Protein AF-F8E2X1-F1 (afdb_monomer)

Mean predicted aligned error: 11.02 Å

Secondary structure (DSSP, 8-state):
--------HHHHHHHHHHHHHHHHHHHHHHHHHHT----TT--SS---HHHHHHHHHHHHHHHHHHHHHHHHHHHHHHHHHHHHHHHHHHHHHHHHHTT-

pLDDT: mean 72.11, std 12.5, range [31.12, 88.06]

Structure (mmCIF, N/CA/C/O backbone):
data_AF-F8E2X1-F1
#
_entry.id   AF-F8E2X1-F1
#
loop_
_atom_site.group_PDB
_atom_site.id
_atom_site.type_symbol
_atom_site.label_atom_id
_atom_site.label_alt_id
_atom_site.label_comp_id
_atom_site.label_asym_id
_ato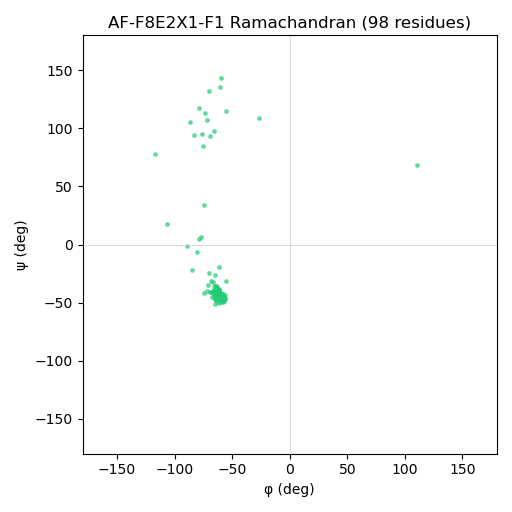m_site.label_entity_id
_atom_site.label_seq_id
_atom_site.pdbx_PDB_ins_code
_atom_site.Cartn_x
_atom_site.Cartn_y
_atom_site.Cartn_z
_atom_site.occupancy
_atom_site.B_iso_or_equiv
_atom_site.auth_seq_id
_atom_site.auth_comp_id
_atom_site.auth_asym_id
_atom_site.auth_atom_id
_atom_site.pdbx_PDB_model_num
ATOM 1 N N . MET A 1 1 ? -18.767 18.467 26.488 1.00 31.12 1 MET A N 1
ATOM 2 C CA . MET A 1 1 ? -19.467 17.977 25.283 1.00 31.12 1 MET A CA 1
ATOM 3 C C . MET A 1 1 ? -18.693 16.753 24.805 1.00 31.12 1 MET A C 1
ATOM 5 O O . MET A 1 1 ? -17.619 16.924 24.251 1.00 31.12 1 MET A O 1
ATOM 9 N N . ASN A 1 2 ? -19.131 15.540 25.166 1.00 36.81 2 ASN A N 1
ATOM 10 C CA . ASN A 1 2 ? -18.431 14.298 24.807 1.00 36.81 2 ASN A CA 1
ATOM 11 C C . ASN A 1 2 ? -18.918 13.839 23.434 1.00 36.81 2 ASN A C 1
ATOM 13 O O . ASN A 1 2 ? -20.039 13.351 23.303 1.00 36.81 2 ASN A O 1
ATOM 17 N N . THR A 1 3 ? -18.090 14.011 22.411 1.00 43.09 3 THR A N 1
ATOM 18 C CA . THR A 1 3 ? -18.360 13.476 21.077 1.00 43.09 3 THR A CA 1
ATOM 19 C C . THR A 1 3 ? -18.078 11.974 21.109 1.00 43.09 3 THR A C 1
ATOM 21 O O . THR A 1 3 ? -16.932 11.551 20.986 1.00 43.09 3 THR A O 1
ATOM 24 N N . HIS A 1 4 ? -19.110 11.156 21.327 1.00 48.44 4 HIS A N 1
ATOM 25 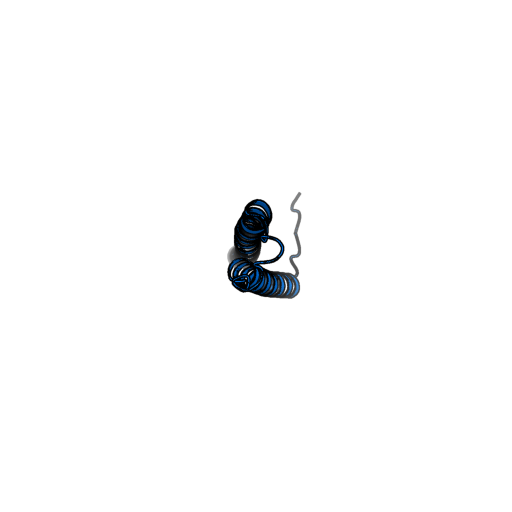C CA . HIS A 1 4 ? -19.005 9.703 21.175 1.00 48.44 4 HIS A CA 1
ATOM 26 C C . HIS A 1 4 ? -18.838 9.373 19.687 1.00 48.44 4 HIS A C 1
ATOM 28 O O . HIS A 1 4 ? -19.809 9.251 18.941 1.00 48.44 4 HIS A O 1
ATOM 34 N N . ILE A 1 5 ? -17.590 9.257 19.235 1.00 55.81 5 ILE A N 1
ATOM 35 C CA . ILE A 1 5 ? -17.280 8.742 17.902 1.00 55.81 5 ILE A CA 1
ATOM 36 C C . ILE A 1 5 ? -17.570 7.241 17.933 1.00 55.81 5 ILE A C 1
ATOM 38 O O . ILE A 1 5 ? -16.840 6.468 18.546 1.00 55.81 5 ILE A O 1
ATOM 42 N N . THR A 1 6 ? -18.655 6.819 17.285 1.00 57.84 6 THR A N 1
ATOM 43 C CA . THR A 1 6 ? -18.980 5.393 17.162 1.00 57.84 6 THR A CA 1
ATOM 44 C C . THR A 1 6 ? -18.187 4.828 15.985 1.00 57.84 6 THR A C 1
ATOM 46 O O . THR A 1 6 ? -18.587 4.959 14.829 1.00 57.84 6 THR A O 1
ATOM 49 N N . ILE A 1 7 ? -17.012 4.257 16.257 1.00 65.00 7 ILE A N 1
ATOM 50 C CA . ILE A 1 7 ? -16.161 3.663 15.220 1.00 65.00 7 ILE A CA 1
ATOM 51 C C . ILE A 1 7 ? -16.721 2.281 14.861 1.00 65.00 7 ILE A C 1
ATOM 53 O O . ILE A 1 7 ? -16.736 1.371 15.686 1.00 65.00 7 ILE A O 1
ATOM 57 N N . ASN A 1 8 ? -17.157 2.087 13.610 1.00 75.62 8 ASN A N 1
ATOM 58 C CA . ASN A 1 8 ? -17.440 0.744 13.096 1.00 75.62 8 ASN A CA 1
ATOM 59 C C . ASN A 1 8 ? -16.113 0.037 12.800 1.00 75.62 8 ASN A C 1
ATOM 61 O O . ASN A 1 8 ? -15.603 0.059 11.680 1.00 75.62 8 ASN A O 1
ATOM 65 N N . GLU A 1 9 ? -15.540 -0.573 13.828 1.00 68.06 9 GLU A N 1
ATOM 66 C CA . GLU A 1 9 ? -14.205 -1.161 13.765 1.00 68.06 9 GLU A CA 1
ATOM 67 C C . GLU A 1 9 ? -14.098 -2.317 12.781 1.00 68.06 9 GLU A C 1
ATOM 69 O O . GLU A 1 9 ? -13.099 -2.427 12.087 1.00 68.06 9 GLU A O 1
ATOM 74 N N . ALA A 1 10 ? -15.137 -3.142 12.642 1.00 71.88 10 ALA A N 1
ATOM 75 C CA . ALA A 1 10 ? -15.123 -4.214 11.652 1.00 71.88 10 ALA A CA 1
ATOM 76 C C . ALA A 1 10 ? -15.043 -3.655 10.221 1.00 71.88 10 ALA A C 1
ATOM 78 O O . ALA A 1 10 ? -14.392 -4.235 9.353 1.00 71.88 10 ALA A O 1
ATOM 79 N N . ALA A 1 11 ? -15.706 -2.530 9.944 1.00 74.31 11 ALA A N 1
ATOM 80 C CA . ALA A 1 11 ? -15.569 -1.837 8.666 1.00 74.31 11 ALA A CA 1
ATOM 81 C C . ALA A 1 11 ? -14.199 -1.150 8.530 1.00 74.31 11 ALA A C 1
ATOM 83 O O . ALA A 1 11 ? -13.598 -1.221 7.460 1.00 74.31 11 ALA A O 1
ATOM 84 N N . LEU A 1 12 ? -13.690 -0.535 9.602 1.00 79.06 12 LEU A N 1
ATOM 85 C CA . LEU A 1 12 ? -12.394 0.142 9.616 1.00 79.06 12 LEU A CA 1
ATOM 86 C C . LEU A 1 12 ? -11.236 -0.836 9.398 1.00 79.06 12 LEU A C 1
ATOM 88 O O . LEU A 1 12 ? -10.447 -0.636 8.484 1.00 79.06 12 LEU A O 1
ATOM 92 N N . THR A 1 13 ? -11.172 -1.924 10.166 1.00 76.75 13 THR A N 1
ATOM 93 C CA . THR A 1 13 ? -10.162 -2.975 10.014 1.00 76.75 13 THR A CA 1
ATOM 94 C C . THR A 1 13 ? -10.194 -3.553 8.606 1.00 76.75 13 THR A C 1
ATOM 96 O O . THR A 1 13 ? -9.153 -3.605 7.970 1.00 76.75 13 THR A O 1
ATOM 99 N N . ARG A 1 14 ? -11.376 -3.890 8.064 1.00 79.00 14 ARG A N 1
ATOM 100 C CA . ARG A 1 14 ? -11.488 -4.391 6.681 1.00 79.00 14 ARG A CA 1
ATOM 101 C C . ARG A 1 14 ? -10.931 -3.406 5.654 1.00 79.00 14 ARG A C 1
ATOM 103 O O . ARG A 1 14 ? -10.198 -3.817 4.762 1.00 79.00 14 ARG A O 1
ATOM 110 N N . ARG A 1 15 ? -11.251 -2.114 5.789 1.00 79.38 15 ARG A N 1
ATOM 111 C CA . ARG A 1 15 ? -10.734 -1.065 4.895 1.00 79.38 15 ARG A CA 1
ATOM 112 C C . ARG A 1 15 ? -9.221 -0.892 5.022 1.00 79.38 15 ARG A C 1
ATOM 114 O O . ARG A 1 15 ? -8.555 -0.750 4.008 1.00 79.38 15 ARG A O 1
ATOM 121 N N . MET A 1 16 ? -8.679 -0.929 6.238 1.00 82.62 16 MET A N 1
ATOM 122 C CA . MET A 1 16 ? -7.236 -0.797 6.466 1.00 82.62 16 MET A CA 1
ATOM 123 C C . MET A 1 16 ? -6.459 -2.032 5.991 1.00 82.62 16 MET A C 1
ATOM 125 O O . MET A 1 16 ? -5.367 -1.888 5.451 1.00 82.62 16 MET A O 1
ATOM 129 N N . THR A 1 17 ? -7.028 -3.235 6.115 1.00 79.75 17 THR A N 1
ATOM 130 C CA . THR A 1 17 ? -6.455 -4.455 5.526 1.00 79.75 17 THR A CA 1
ATOM 131 C C . THR A 1 17 ? -6.416 -4.361 4.004 1.00 79.75 17 THR A C 1
ATOM 133 O O . THR A 1 17 ? -5.356 -4.573 3.427 1.00 79.75 17 THR A O 1
ATOM 136 N N . ALA A 1 18 ? -7.522 -3.962 3.363 1.00 84.12 18 ALA A N 1
ATOM 137 C CA . ALA A 1 18 ? -7.559 -3.764 1.913 1.00 84.12 18 ALA A CA 1
ATOM 138 C C . ALA A 1 18 ? -6.513 -2.734 1.450 1.00 84.12 18 ALA A C 1
ATOM 140 O O . ALA A 1 18 ? -5.753 -3.003 0.526 1.00 84.12 18 ALA A O 1
ATOM 141 N N . LEU A 1 19 ? -6.394 -1.606 2.159 1.00 80.88 19 LEU A N 1
ATOM 142 C CA . LEU A 1 19 ? -5.389 -0.583 1.865 1.00 80.88 19 LEU A CA 1
ATOM 143 C C . LEU A 1 19 ? -3.948 -1.106 2.003 1.00 80.88 19 LEU A C 1
ATOM 145 O O . LEU A 1 19 ? -3.083 -0.761 1.201 1.00 80.88 19 LEU A O 1
ATOM 149 N N . SER A 1 20 ? -3.680 -1.956 2.998 1.00 77.25 20 SER A N 1
ATOM 150 C CA . SER A 1 20 ? -2.369 -2.592 3.163 1.00 77.25 20 SER A CA 1
ATOM 151 C C . SER A 1 20 ? -2.055 -3.607 2.057 1.00 77.25 20 SER A C 1
ATOM 153 O O . SER A 1 20 ? -0.886 -3.797 1.719 1.00 77.25 20 SER A O 1
ATOM 155 N N . ASP A 1 21 ? -3.064 -4.281 1.506 1.00 83.50 21 ASP A N 1
ATOM 156 C CA . ASP A 1 21 ? -2.882 -5.193 0.374 1.00 83.50 21 ASP A CA 1
ATOM 157 C C . ASP A 1 21 ? -2.651 -4.418 -0.930 1.00 83.50 21 ASP A C 1
ATOM 159 O O . ASP A 1 21 ? -1.764 -4.767 -1.712 1.00 83.50 21 ASP A O 1
ATOM 163 N N . GLU A 1 22 ? -3.394 -3.331 -1.144 1.00 82.25 22 GLU A N 1
ATOM 164 C CA . GLU A 1 22 ? -3.209 -2.419 -2.277 1.00 82.25 22 GLU A CA 1
ATOM 165 C C . GLU A 1 22 ? -1.820 -1.766 -2.256 1.00 82.25 22 GLU A C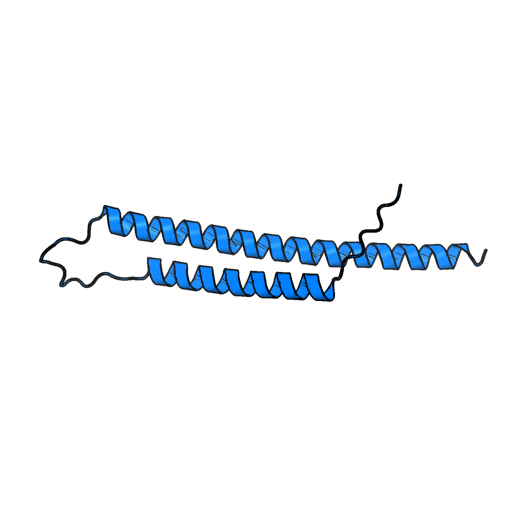 1
ATOM 167 O O . GLU A 1 22 ? -1.142 -1.720 -3.285 1.00 82.25 22 GLU A O 1
ATOM 172 N N . SER A 1 23 ? -1.337 -1.334 -1.087 1.00 76.56 23 SER A N 1
ATOM 173 C CA . SER A 1 23 ? 0.007 -0.763 -0.965 1.00 76.56 23 SER A CA 1
ATOM 174 C C . SER A 1 23 ? 1.099 -1.794 -1.259 1.00 76.56 23 SER A C 1
ATOM 176 O O . SER A 1 23 ? 2.072 -1.501 -1.959 1.00 76.56 23 SER A O 1
ATOM 178 N N . ARG A 1 24 ? 0.912 -3.046 -0.828 1.00 78.69 24 ARG A N 1
ATOM 179 C CA . ARG A 1 24 ? 1.810 -4.149 -1.188 1.00 78.69 24 ARG A CA 1
ATOM 180 C C . ARG A 1 24 ? 1.848 -4.376 -2.701 1.00 78.69 24 ARG A C 1
ATOM 182 O O . ARG A 1 24 ? 2.937 -4.542 -3.249 1.00 78.69 24 ARG A O 1
ATOM 189 N N . GLN A 1 25 ? 0.696 -4.365 -3.372 1.00 83.00 25 GLN A N 1
ATOM 190 C CA . GLN A 1 25 ? 0.623 -4.506 -4.830 1.00 83.00 25 GLN A CA 1
ATOM 191 C C . GLN A 1 25 ? 1.320 -3.343 -5.543 1.00 83.00 25 GLN A C 1
ATOM 193 O O . GLN A 1 25 ? 2.128 -3.576 -6.443 1.00 83.00 25 GLN A O 1
ATOM 198 N N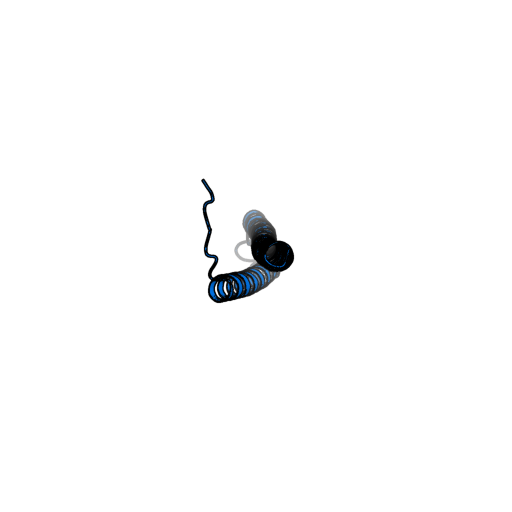 . LEU A 1 26 ? 1.090 -2.105 -5.092 1.00 78.88 26 LEU A N 1
ATOM 199 C CA . LEU A 1 26 ? 1.768 -0.917 -5.613 1.00 78.88 26 LEU A CA 1
ATOM 200 C C . LEU A 1 26 ? 3.290 -1.054 -5.510 1.00 78.88 26 LEU A C 1
ATOM 202 O O . LEU A 1 26 ? 3.996 -0.832 -6.493 1.00 78.88 26 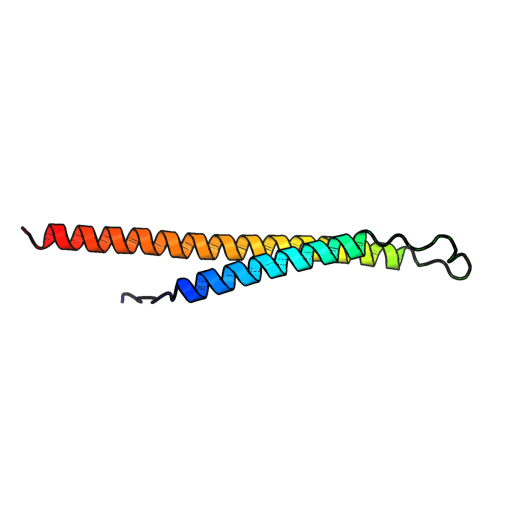LEU A O 1
ATOM 206 N N . ARG A 1 27 ? 3.800 -1.495 -4.356 1.00 72.12 27 ARG A N 1
ATOM 207 C CA . ARG A 1 27 ? 5.231 -1.746 -4.155 1.00 72.12 27 ARG A CA 1
ATOM 208 C C . ARG A 1 27 ? 5.770 -2.826 -5.097 1.00 72.12 27 ARG A C 1
ATOM 210 O O . ARG A 1 27 ? 6.849 -2.659 -5.664 1.00 72.12 27 ARG A O 1
ATOM 217 N N . THR A 1 28 ? 5.038 -3.922 -5.293 1.00 76.19 28 THR A N 1
ATOM 218 C CA . THR A 1 28 ? 5.424 -4.972 -6.250 1.00 76.19 28 THR A CA 1
ATOM 219 C C . THR A 1 28 ? 5.500 -4.431 -7.676 1.00 76.19 28 THR A C 1
ATOM 221 O O . THR A 1 28 ? 6.479 -4.696 -8.374 1.00 76.19 28 THR A O 1
ATOM 224 N N . HIS A 1 29 ? 4.518 -3.636 -8.103 1.00 76.62 29 HIS A N 1
ATOM 225 C CA . HIS A 1 29 ? 4.526 -3.014 -9.425 1.00 76.62 29 HIS A CA 1
ATOM 226 C C . HIS A 1 29 ? 5.654 -1.995 -9.583 1.00 76.62 29 HIS A C 1
ATOM 228 O O . HIS A 1 29 ? 6.318 -1.994 -10.616 1.00 76.62 29 HIS A O 1
ATOM 234 N N . ALA A 1 30 ? 5.927 -1.187 -8.558 1.00 71.25 30 ALA A N 1
ATOM 235 C CA . ALA A 1 30 ? 7.037 -0.242 -8.559 1.00 71.25 30 ALA A CA 1
ATOM 236 C C . ALA A 1 30 ? 8.379 -0.960 -8.773 1.00 71.25 30 ALA A C 1
ATOM 238 O O . ALA A 1 30 ? 9.114 -0.625 -9.699 1.00 71.25 30 ALA A O 1
ATOM 239 N N . HIS A 1 31 ? 8.648 -2.024 -8.007 1.00 71.38 31 HIS A N 1
ATOM 240 C CA . HIS A 1 31 ? 9.849 -2.840 -8.198 1.00 71.38 31 HIS A CA 1
ATOM 241 C C . HIS A 1 31 ? 9.910 -3.499 -9.579 1.00 71.38 31 HIS A C 1
ATOM 243 O O . HIS A 1 31 ? 10.984 -3.544 -10.175 1.00 71.38 31 HIS A O 1
ATOM 249 N N . ALA A 1 32 ? 8.781 -3.985 -10.105 1.00 75.69 32 ALA A N 1
ATOM 250 C CA . ALA A 1 32 ? 8.732 -4.553 -11.447 1.00 75.69 32 ALA A CA 1
ATOM 251 C C . ALA A 1 32 ? 9.120 -3.511 -12.504 1.00 75.69 32 ALA A C 1
ATOM 253 O O . ALA A 1 32 ? 9.947 -3.814 -13.356 1.00 75.69 32 ALA A O 1
ATOM 254 N N . VAL A 1 33 ? 8.597 -2.282 -12.402 1.00 71.06 33 VAL A N 1
ATOM 255 C CA . VAL A 1 33 ? 8.928 -1.152 -13.287 1.00 71.06 33 VAL A CA 1
ATOM 256 C C . VAL A 1 33 ? 10.402 -0.756 -13.168 1.00 71.06 33 VAL A C 1
ATOM 258 O O . VAL A 1 33 ? 11.071 -0.586 -14.187 1.00 71.06 33 VAL A O 1
ATOM 261 N N . GLY A 1 34 ? 10.937 -0.663 -11.947 1.00 66.62 34 GLY A N 1
ATOM 262 C CA . GLY A 1 34 ? 12.359 -0.391 -11.714 1.00 66.62 34 GLY A CA 1
ATOM 263 C C . GLY A 1 34 ? 13.289 -1.509 -12.206 1.00 66.62 34 GLY A C 1
ATOM 264 O O . GLY A 1 34 ? 14.439 -1.245 -12.549 1.00 66.62 34 GLY A O 1
ATOM 265 N 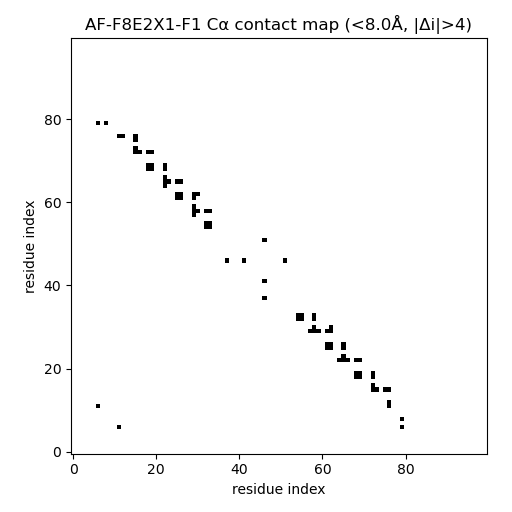N . GLY A 1 35 ? 12.787 -2.747 -12.272 1.00 64.12 35 GLY A N 1
ATOM 266 C CA . GLY A 1 35 ? 13.500 -3.935 -12.742 1.00 64.12 35 GLY A CA 1
ATOM 267 C C . GLY A 1 35 ? 13.396 -4.208 -14.245 1.00 64.12 35 GLY A C 1
ATOM 268 O O . GLY A 1 35 ? 13.991 -5.181 -14.710 1.00 64.12 35 GLY A O 1
ATOM 269 N N . ILE A 1 36 ? 12.669 -3.388 -15.019 1.00 68.31 36 ILE A N 1
ATOM 270 C CA . ILE A 1 36 ? 12.598 -3.531 -16.481 1.00 68.31 36 ILE A CA 1
ATOM 271 C C . ILE A 1 36 ? 13.986 -3.247 -17.073 1.00 68.31 36 ILE A C 1
ATOM 273 O O . ILE A 1 36 ? 14.378 -2.101 -17.300 1.00 68.31 36 ILE A O 1
ATOM 277 N N . ALA A 1 37 ? 14.740 -4.314 -17.344 1.00 58.56 37 ALA A N 1
ATOM 278 C CA . ALA A 1 37 ? 15.952 -4.251 -18.145 1.00 58.56 37 ALA A CA 1
ATOM 279 C C . ALA A 1 37 ? 15.555 -4.058 -19.614 1.00 58.56 37 ALA A C 1
ATOM 281 O O . ALA A 1 37 ? 14.946 -4.934 -20.229 1.00 58.56 37 ALA A O 1
ATOM 282 N N . MET A 1 38 ? 15.882 -2.895 -20.178 1.00 58.12 38 MET A N 1
ATOM 283 C CA . MET A 1 38 ? 15.604 -2.621 -21.588 1.00 58.12 38 MET A CA 1
ATOM 284 C C . MET A 1 38 ? 16.519 -3.485 -22.473 1.00 58.12 38 MET A C 1
ATOM 286 O O . MET A 1 38 ? 17.726 -3.532 -22.215 1.00 58.12 38 MET A O 1
ATOM 290 N N . PRO A 1 39 ? 15.982 -4.175 -23.498 1.00 52.47 39 PRO A N 1
ATOM 291 C CA . PRO A 1 39 ? 16.757 -5.094 -24.323 1.00 52.47 39 PRO A CA 1
ATOM 292 C C . PRO A 1 39 ? 17.908 -4.375 -25.034 1.00 52.47 39 PRO A C 1
ATOM 294 O O . PRO A 1 39 ? 17.734 -3.304 -25.616 1.00 52.47 39 PRO A O 1
ATOM 297 N N . ALA A 1 40 ? 19.089 -5.000 -25.007 1.00 52.59 40 ALA A N 1
ATOM 298 C CA . ALA A 1 40 ? 20.322 -4.471 -25.594 1.00 52.59 40 ALA A CA 1
ATOM 299 C C . ALA A 1 40 ? 20.236 -4.251 -27.118 1.00 52.59 40 ALA A C 1
ATOM 301 O O . ALA A 1 40 ? 21.004 -3.474 -27.665 1.00 52.59 40 ALA A O 1
ATOM 302 N N . SER A 1 41 ? 19.276 -4.885 -27.801 1.00 47.62 41 SER A N 1
ATOM 303 C CA . SER A 1 41 ? 19.037 -4.746 -29.243 1.00 47.62 41 SER A CA 1
ATOM 304 C C . SER A 1 41 ? 18.288 -3.468 -29.651 1.00 47.62 41 SER A C 1
ATOM 306 O O . SER A 1 41 ? 18.017 -3.276 -30.834 1.00 47.62 41 SER A O 1
ATOM 308 N N . ALA A 1 42 ? 18.004 -2.552 -28.720 1.00 52.47 42 ALA A N 1
ATOM 309 C CA . ALA A 1 42 ? 17.528 -1.194 -29.013 1.00 52.47 42 ALA A CA 1
ATOM 310 C C . ALA A 1 42 ? 18.644 -0.261 -29.550 1.00 52.47 42 ALA A C 1
ATOM 312 O O . ALA A 1 42 ? 18.644 0.943 -29.287 1.00 52.47 42 ALA A O 1
ATOM 313 N N . ASP A 1 43 ? 19.596 -0.812 -30.310 1.00 48.50 43 ASP A N 1
ATOM 314 C CA . ASP A 1 43 ? 20.736 -0.095 -30.903 1.00 48.50 43 ASP A CA 1
ATOM 315 C C . ASP A 1 43 ? 20.358 0.735 -32.145 1.00 48.50 43 ASP A C 1
ATOM 317 O O . ASP A 1 43 ? 21.199 1.371 -32.776 1.00 48.50 43 ASP A O 1
ATOM 321 N N . VAL A 1 44 ? 19.062 0.827 -32.454 1.00 45.47 44 VAL A N 1
ATOM 322 C CA . VAL A 1 44 ? 18.503 1.805 -33.393 1.00 45.47 44 VAL A CA 1
ATOM 323 C C . VAL A 1 44 ? 17.547 2.714 -32.617 1.00 45.47 44 VAL A C 1
ATOM 325 O O . VAL A 1 44 ? 16.335 2.537 -32.643 1.00 45.47 44 VAL A O 1
ATOM 328 N N . GLY A 1 45 ? 18.100 3.668 -31.861 1.00 51.06 45 GLY A N 1
ATOM 329 C CA . GLY A 1 45 ? 17.315 4.634 -31.076 1.00 51.06 45 GLY A CA 1
ATOM 330 C C . GLY A 1 45 ? 17.424 4.429 -29.566 1.00 51.06 45 GLY A C 1
ATOM 331 O O . GLY A 1 45 ? 16.465 4.059 -28.896 1.00 51.06 45 GLY A O 1
ATOM 332 N N . ARG A 1 46 ? 18.620 4.711 -29.041 1.00 56.75 46 ARG A N 1
ATOM 333 C CA . ARG A 1 46 ? 19.003 4.775 -27.623 1.00 56.75 46 ARG A CA 1
ATOM 334 C C . ARG A 1 46 ? 17.826 5.127 -26.703 1.00 56.75 46 ARG A C 1
ATOM 336 O O . ARG A 1 46 ? 17.422 6.288 -26.657 1.00 56.75 46 ARG A O 1
ATOM 343 N N . PHE A 1 47 ? 17.337 4.168 -25.911 1.00 60.31 47 PHE A N 1
ATOM 344 C CA . PHE A 1 47 ? 16.399 4.480 -24.831 1.00 60.31 47 PHE A CA 1
ATOM 345 C C . PHE A 1 47 ? 17.046 5.542 -23.918 1.00 60.31 47 PHE A C 1
ATOM 347 O O . PHE A 1 47 ? 18.115 5.278 -23.338 1.00 60.31 47 PHE A O 1
ATOM 354 N N . PRO A 1 48 ? 16.485 6.764 -23.837 1.00 68.31 48 PRO A N 1
ATOM 355 C CA . PRO A 1 48 ? 17.202 7.894 -23.266 1.00 68.31 48 PRO A CA 1
ATOM 356 C C . PRO A 1 48 ? 17.595 7.642 -21.809 1.00 68.31 48 PRO A C 1
ATOM 358 O O . PRO A 1 48 ? 16.841 7.057 -21.030 1.00 68.31 48 PRO A O 1
ATOM 361 N N . SER A 1 49 ? 18.775 8.110 -21.403 1.00 69.19 49 SER A N 1
ATOM 362 C CA . SER A 1 49 ? 19.186 8.098 -19.991 1.00 69.19 49 SER A CA 1
ATOM 363 C C . SER A 1 49 ? 18.172 8.819 -19.094 1.00 69.19 49 SER A C 1
ATOM 365 O O . SER A 1 49 ? 17.959 8.407 -17.957 1.00 69.19 49 SER A O 1
ATOM 367 N N . SER A 1 50 ? 17.490 9.839 -19.627 1.00 68.44 50 SER A N 1
ATOM 368 C CA . SER A 1 50 ? 16.367 10.512 -18.974 1.00 68.44 50 SER A CA 1
ATOM 369 C C . SER A 1 50 ? 15.186 9.574 -18.720 1.00 68.44 50 SER A C 1
ATOM 371 O O . SER A 1 50 ? 14.645 9.593 -17.622 1.00 68.44 50 SER A O 1
ATOM 373 N N . ALA A 1 51 ? 14.818 8.714 -19.672 1.00 68.88 51 ALA A N 1
ATOM 374 C CA . ALA A 1 51 ? 13.720 7.762 -19.512 1.00 68.88 51 ALA A CA 1
ATOM 375 C C . ALA A 1 51 ? 14.033 6.698 -18.444 1.00 68.88 51 ALA A C 1
ATOM 377 O O . ALA A 1 51 ? 13.187 6.405 -17.605 1.00 68.88 51 ALA A O 1
ATOM 378 N N . ARG A 1 52 ? 15.276 6.194 -18.390 1.00 71.31 52 ARG A N 1
ATOM 379 C CA . ARG A 1 52 ? 15.736 5.327 -17.284 1.00 71.31 52 ARG A CA 1
ATOM 380 C C . ARG A 1 52 ? 15.654 6.030 -15.933 1.00 71.31 52 ARG A C 1
ATOM 382 O O . ARG A 1 52 ? 15.130 5.465 -14.983 1.00 71.31 52 ARG A O 1
ATOM 389 N N . ARG A 1 53 ? 16.121 7.280 -15.864 1.00 74.19 53 ARG A N 1
ATOM 390 C CA . ARG A 1 53 ? 16.065 8.087 -14.640 1.00 74.19 53 ARG A CA 1
ATOM 391 C C . ARG A 1 53 ? 14.625 8.326 -14.173 1.00 74.19 53 ARG A C 1
ATOM 393 O O . ARG A 1 53 ? 14.372 8.267 -12.975 1.00 74.19 53 ARG A O 1
ATOM 400 N N . TRP A 1 54 ? 13.694 8.553 -15.100 1.00 77.75 54 TRP A N 1
ATOM 401 C CA . TRP A 1 54 ? 12.265 8.668 -14.802 1.00 77.75 54 TRP A CA 1
ATOM 402 C C . TRP A 1 54 ? 11.680 7.372 -14.237 1.00 77.75 54 TRP A C 1
ATOM 404 O O . TRP A 1 54 ? 10.975 7.431 -13.235 1.00 77.75 54 TRP A O 1
ATOM 414 N N . LEU A 1 55 ? 12.001 6.213 -14.823 1.00 76.62 55 LEU A N 1
ATOM 415 C CA . LEU A 1 55 ? 11.535 4.913 -14.322 1.00 76.62 55 LEU A CA 1
ATOM 416 C C . LEU A 1 55 ? 12.044 4.627 -12.904 1.00 76.62 55 LEU A C 1
ATOM 418 O O . LEU A 1 55 ? 11.267 4.203 -12.051 1.00 76.62 55 LEU A O 1
ATOM 422 N N . THR A 1 56 ? 13.320 4.913 -12.631 1.00 77.44 56 THR A N 1
ATOM 423 C CA . THR A 1 56 ? 13.896 4.786 -11.285 1.00 77.44 56 THR A CA 1
ATOM 424 C C . THR A 1 56 ? 13.200 5.714 -10.288 1.00 77.44 56 THR A C 1
ATOM 426 O O . THR A 1 56 ? 12.722 5.247 -9.261 1.00 77.44 56 THR A O 1
ATOM 429 N N . MET A 1 57 ? 13.062 7.004 -10.614 1.00 78.88 57 MET A N 1
ATOM 430 C CA . MET A 1 57 ? 12.437 7.994 -9.727 1.00 78.88 57 MET A CA 1
ATOM 431 C C . MET A 1 57 ? 10.963 7.678 -9.439 1.00 78.88 57 MET A C 1
ATOM 433 O O . MET A 1 57 ? 10.505 7.802 -8.302 1.00 78.88 57 MET A O 1
ATOM 437 N N . PHE A 1 58 ? 10.222 7.249 -10.464 1.00 77.62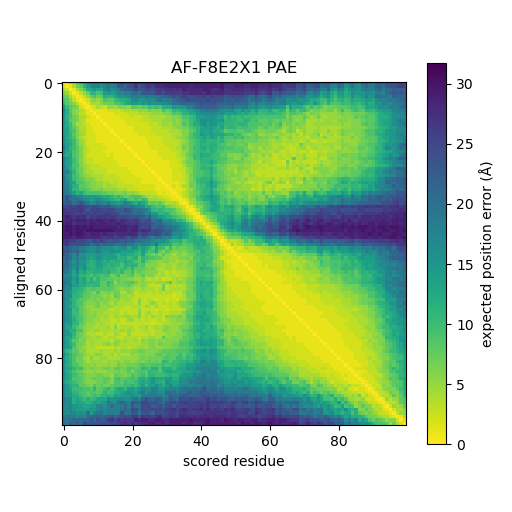 58 PHE A N 1
ATOM 438 C CA . PHE A 1 58 ? 8.841 6.802 -10.320 1.00 77.62 58 PHE A CA 1
ATOM 439 C C . PHE A 1 58 ? 8.751 5.580 -9.400 1.00 77.62 58 PHE A C 1
ATOM 441 O O . PHE A 1 58 ? 7.938 5.576 -8.479 1.00 77.62 58 PHE A O 1
ATOM 448 N N . SER A 1 59 ? 9.611 4.576 -9.607 1.00 77.06 59 SER A N 1
ATOM 449 C CA . SER A 1 59 ? 9.673 3.386 -8.753 1.00 77.06 59 SER A CA 1
ATOM 450 C C . SER A 1 59 ? 9.961 3.753 -7.298 1.00 77.06 59 SER A C 1
ATOM 452 O O . SER A 1 59 ? 9.263 3.284 -6.407 1.00 77.06 59 SER A O 1
ATOM 454 N N . GLU A 1 60 ? 10.970 4.584 -7.039 1.00 77.88 60 GLU A N 1
ATOM 455 C CA . GLU A 1 60 ? 11.334 5.007 -5.681 1.00 77.88 60 GLU A CA 1
ATOM 456 C C . GLU A 1 60 ? 10.178 5.742 -4.994 1.00 77.88 60 GLU A C 1
ATOM 458 O O . GLU A 1 60 ? 9.805 5.403 -3.874 1.00 77.88 60 GLU A O 1
ATOM 463 N N . THR A 1 61 ? 9.548 6.686 -5.696 1.00 84.81 61 THR A N 1
ATOM 464 C CA . THR A 1 61 ? 8.421 7.466 -5.163 1.00 84.81 61 THR A CA 1
ATOM 465 C C . THR A 1 61 ? 7.207 6.579 -4.874 1.00 84.81 61 THR A C 1
ATOM 467 O O . THR A 1 61 ? 6.568 6.709 -3.831 1.00 84.81 61 THR A O 1
ATOM 470 N N . ALA A 1 62 ? 6.898 5.639 -5.771 1.00 79.56 62 ALA A N 1
ATOM 471 C CA . ALA A 1 62 ? 5.800 4.695 -5.590 1.00 79.56 62 ALA A CA 1
ATOM 472 C C . ALA A 1 62 ? 6.041 3.732 -4.413 1.00 79.56 62 ALA A C 1
ATOM 474 O O . ALA A 1 62 ? 5.094 3.401 -3.700 1.00 79.56 62 ALA A O 1
ATOM 475 N N . VAL A 1 63 ? 7.291 3.312 -4.176 1.00 81.44 63 VAL A N 1
ATOM 476 C CA . VAL A 1 63 ? 7.660 2.518 -2.991 1.00 81.44 63 VAL A CA 1
ATOM 477 C C . VAL A 1 63 ? 7.444 3.325 -1.711 1.00 81.44 63 VAL A C 1
ATOM 479 O O . VAL A 1 63 ? 6.794 2.818 -0.800 1.00 81.44 63 VAL A O 1
ATOM 482 N N . THR A 1 64 ? 7.907 4.578 -1.658 1.00 86.50 64 THR A N 1
ATOM 483 C CA . THR A 1 64 ? 7.700 5.452 -0.491 1.00 86.50 64 THR A CA 1
ATOM 484 C C . THR A 1 64 ? 6.215 5.610 -0.170 1.00 86.50 64 THR A C 1
ATOM 486 O O . THR A 1 64 ? 5.798 5.357 0.955 1.00 86.50 64 THR A O 1
ATOM 489 N N . HIS A 1 65 ? 5.383 5.920 -1.168 1.00 83.81 65 HIS A N 1
ATOM 490 C CA . HIS A 1 65 ? 3.942 6.062 -0.951 1.00 83.81 65 HIS A CA 1
ATOM 491 C C . HIS A 1 65 ? 3.261 4.765 -0.508 1.00 83.81 65 HIS A C 1
ATOM 493 O O . HIS A 1 65 ? 2.335 4.801 0.302 1.00 83.81 65 HIS A O 1
ATOM 499 N N . ALA A 1 66 ? 3.704 3.612 -1.010 1.00 81.06 66 ALA A N 1
ATOM 500 C CA . ALA A 1 66 ? 3.202 2.330 -0.534 1.00 81.06 66 ALA A CA 1
ATOM 501 C C . ALA A 1 66 ? 3.519 2.110 0.957 1.00 81.06 66 ALA A C 1
ATOM 503 O O . ALA A 1 66 ? 2.660 1.644 1.712 1.00 81.06 66 ALA A O 1
ATOM 504 N N . ASP A 1 67 ? 4.726 2.465 1.396 1.00 84.25 67 ASP A N 1
ATOM 505 C CA . ASP A 1 67 ? 5.111 2.350 2.801 1.00 84.25 67 ASP A CA 1
ATOM 506 C C . ASP A 1 67 ? 4.340 3.344 3.691 1.00 84.25 67 ASP A C 1
ATOM 508 O O . ASP A 1 67 ? 3.830 2.925 4.733 1.00 84.25 67 ASP A O 1
ATOM 512 N N . ASP A 1 68 ? 4.133 4.588 3.242 1.00 87.94 68 ASP A N 1
ATOM 513 C CA . ASP A 1 68 ? 3.321 5.596 3.946 1.00 87.94 68 ASP A CA 1
ATOM 514 C C . ASP A 1 68 ? 1.873 5.120 4.154 1.00 87.94 68 ASP A C 1
ATOM 516 O O . ASP A 1 68 ? 1.311 5.217 5.250 1.00 87.94 68 ASP A O 1
ATOM 520 N N . LEU A 1 69 ? 1.249 4.563 3.107 1.00 81.69 69 LEU A N 1
ATOM 521 C CA . LEU A 1 69 ? -0.118 4.037 3.179 1.00 81.69 69 LEU A CA 1
ATOM 522 C C . LEU A 1 69 ? -0.223 2.862 4.152 1.00 81.69 69 LEU A C 1
ATOM 524 O O . LEU A 1 69 ? -1.185 2.771 4.919 1.00 81.69 69 LEU A O 1
ATOM 528 N N . ARG A 1 70 ? 0.775 1.972 4.147 1.00 83.56 70 ARG A N 1
ATOM 529 C CA . ARG A 1 70 ? 0.846 0.842 5.079 1.00 83.56 70 ARG A CA 1
ATOM 530 C C . ARG A 1 70 ? 1.004 1.323 6.521 1.00 83.56 70 ARG A C 1
ATOM 532 O O . ARG A 1 70 ? 0.351 0.786 7.416 1.00 83.56 70 ARG A O 1
ATOM 539 N N . GLU A 1 71 ? 1.850 2.321 6.758 1.00 88.06 71 GLU A N 1
ATOM 540 C CA . GLU A 1 71 ? 2.045 2.894 8.088 1.00 88.06 71 GLU A CA 1
ATOM 541 C C . GLU A 1 71 ? 0.771 3.578 8.592 1.00 88.06 71 GLU A C 1
ATOM 543 O O . GLU A 1 71 ? 0.322 3.296 9.705 1.00 88.06 71 GLU A O 1
ATOM 548 N N . CYS A 1 72 ? 0.133 4.396 7.754 1.00 85.56 72 CYS A N 1
ATOM 549 C CA . CYS A 1 72 ? -1.139 5.041 8.066 1.00 85.56 72 CYS A CA 1
ATOM 550 C C . CYS A 1 72 ? -2.214 4.005 8.435 1.00 85.56 72 CYS A C 1
ATOM 552 O O . CYS A 1 72 ? -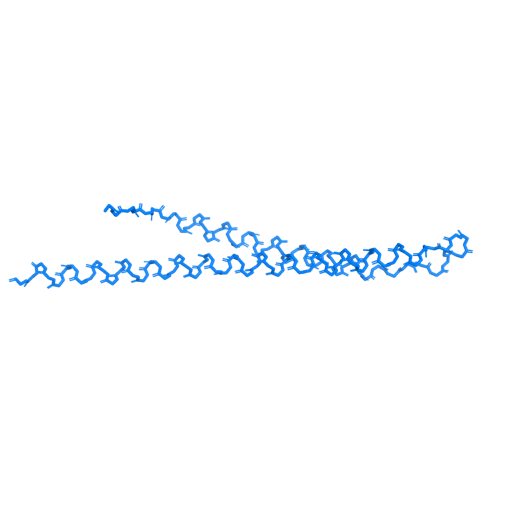2.862 4.118 9.480 1.00 85.56 72 CYS A O 1
ATOM 554 N N . ALA A 1 73 ? -2.343 2.938 7.640 1.00 80.56 73 ALA A N 1
ATOM 555 C CA . ALA A 1 73 ? -3.275 1.852 7.922 1.00 80.56 73 ALA A CA 1
ATOM 556 C C . ALA A 1 73 ? -3.015 1.206 9.294 1.00 80.56 73 ALA A C 1
ATOM 558 O O . ALA A 1 73 ? -3.949 0.971 10.067 1.00 80.56 73 ALA A O 1
ATOM 559 N N . GLN A 1 74 ? -1.744 0.972 9.633 1.00 85.25 74 GLN A N 1
ATOM 560 C CA . GLN A 1 74 ? -1.357 0.405 10.922 1.00 85.25 74 GLN A CA 1
ATOM 561 C C . GLN A 1 74 ? -1.671 1.348 12.091 1.00 85.25 74 GLN A C 1
ATOM 563 O O . GLN A 1 74 ? -2.202 0.906 13.112 1.00 85.25 74 GLN A O 1
ATOM 568 N N . GLN A 1 75 ? -1.374 2.642 11.955 1.00 87.38 75 GLN A N 1
ATOM 569 C CA . GLN A 1 75 ? -1.650 3.641 12.989 1.00 87.38 75 GLN A CA 1
ATOM 570 C C . GLN A 1 75 ? -3.154 3.745 13.278 1.00 87.38 75 GLN A C 1
ATOM 572 O O . GLN A 1 75 ? -3.560 3.769 14.441 1.00 87.38 75 GLN A O 1
ATOM 577 N N . VAL A 1 76 ? -3.990 3.718 12.237 1.00 83.69 76 VAL A N 1
ATOM 578 C CA . VAL A 1 76 ? -5.454 3.744 12.368 1.00 83.69 76 VAL A CA 1
ATOM 579 C C . VAL A 1 76 ? -5.978 2.502 13.097 1.00 83.69 76 VAL A C 1
ATOM 581 O O . VAL A 1 76 ? -6.838 2.617 13.975 1.00 83.69 76 VAL A O 1
ATOM 584 N N . VAL A 1 77 ? -5.445 1.313 12.794 1.00 83.75 77 VAL A N 1
ATOM 585 C CA . VAL A 1 77 ? -5.804 0.075 13.508 1.00 83.75 77 VAL A CA 1
ATOM 586 C C . VAL A 1 77 ? -5.387 0.144 14.981 1.00 83.75 77 VAL A C 1
ATOM 588 O O . VAL A 1 77 ? -6.191 -0.181 15.857 1.00 83.75 77 VAL A O 1
ATOM 591 N N . ASN A 1 78 ? -4.173 0.613 15.273 1.00 85.94 78 ASN A N 1
ATOM 592 C CA . ASN A 1 78 ? -3.671 0.753 16.645 1.00 85.94 78 ASN A CA 1
ATOM 593 C C . ASN A 1 78 ? -4.503 1.753 17.460 1.00 85.94 78 ASN A C 1
ATOM 595 O O . ASN A 1 78 ? -4.817 1.506 18.629 1.00 85.94 78 ASN A O 1
ATOM 599 N N . PHE A 1 79 ? -4.897 2.867 16.838 1.00 84.81 79 PHE A N 1
ATOM 600 C CA . PHE A 1 79 ? -5.784 3.850 17.448 1.00 84.81 79 PHE A CA 1
ATOM 601 C C . PHE A 1 79 ? -7.131 3.222 17.824 1.00 84.81 79 PHE A C 1
ATOM 603 O O . PHE A 1 79 ? -7.556 3.331 18.974 1.00 84.81 79 PHE A O 1
ATOM 610 N N . ALA A 1 80 ? -7.763 2.495 16.897 1.00 81.31 80 ALA A N 1
ATOM 611 C CA . ALA A 1 80 ? -9.038 1.824 17.153 1.00 81.31 80 ALA A CA 1
ATOM 612 C C . ALA A 1 80 ? -8.945 0.805 18.308 1.00 81.31 80 ALA A C 1
ATOM 614 O O . ALA A 1 80 ? -9.808 0.771 19.187 1.00 81.31 80 ALA A O 1
ATOM 615 N N . GLN A 1 81 ? -7.861 0.024 18.367 1.00 83.25 81 GLN A N 1
ATOM 616 C CA . GLN A 1 81 ? -7.614 -0.921 19.463 1.00 83.25 81 GLN A CA 1
ATOM 617 C C . GLN A 1 81 ? -7.415 -0.222 20.817 1.00 83.25 81 GLN A C 1
ATOM 619 O O . GLN A 1 81 ? -7.916 -0.698 21.840 1.00 83.25 81 GLN A O 1
ATOM 624 N N . THR A 1 82 ? -6.711 0.912 20.827 1.00 84.94 82 THR A N 1
ATOM 625 C CA . THR A 1 82 ? -6.458 1.703 22.041 1.00 84.94 82 THR A CA 1
ATOM 626 C C . THR A 1 82 ? -7.747 2.322 22.574 1.00 84.94 82 THR A C 1
ATOM 628 O O . THR A 1 82 ? -8.033 2.196 23.766 1.00 84.94 82 THR A O 1
ATOM 631 N N . ALA A 1 83 ? -8.565 2.903 21.692 1.00 79.81 83 ALA A N 1
ATOM 632 C CA . ALA A 1 83 ? -9.877 3.439 22.047 1.00 79.81 83 ALA A CA 1
ATOM 633 C C . ALA A 1 83 ? -10.764 2.357 22.697 1.00 79.81 83 ALA A C 1
ATOM 635 O O . ALA A 1 83 ? -11.327 2.574 23.768 1.00 79.81 83 ALA A O 1
ATOM 636 N N . ARG A 1 84 ? -10.775 1.131 22.150 1.00 77.31 84 ARG A N 1
ATOM 637 C CA . ARG A 1 84 ? -11.465 -0.020 22.767 1.00 77.31 84 ARG A CA 1
ATOM 638 C C . ARG A 1 84 ? -10.961 -0.384 24.155 1.00 77.31 84 ARG A C 1
ATOM 640 O O . ARG A 1 84 ? -11.741 -0.802 25.011 1.00 77.31 84 ARG A O 1
ATOM 647 N N . ALA A 1 85 ? -9.646 -0.374 24.355 1.00 80.56 85 ALA A N 1
ATOM 648 C CA . ALA A 1 85 ? -9.069 -0.702 25.653 1.00 80.56 85 ALA A CA 1
ATOM 649 C C . ALA A 1 85 ? -9.505 0.328 26.706 1.00 80.56 85 ALA A C 1
ATOM 651 O O . ALA A 1 85 ? -9.893 -0.052 27.812 1.00 80.56 85 ALA A O 1
ATOM 652 N N . GLN A 1 86 ? -9.531 1.608 26.326 1.00 81.00 86 GLN A N 1
ATOM 653 C CA . GLN A 1 86 ? -10.019 2.694 27.172 1.00 81.00 86 GLN A CA 1
ATOM 654 C C . GLN A 1 86 ? -11.517 2.559 27.470 1.00 81.00 86 GLN A C 1
ATOM 656 O O . GLN A 1 86 ? -11.896 2.614 28.638 1.00 81.00 86 GLN A O 1
ATOM 661 N N . ASP A 1 87 ? -12.357 2.286 26.469 1.00 80.56 87 ASP A N 1
ATOM 662 C CA . ASP A 1 87 ? -13.801 2.105 26.670 1.00 80.56 87 ASP A CA 1
ATOM 663 C C . ASP A 1 87 ? -14.117 0.942 27.620 1.00 80.56 87 ASP A C 1
ATOM 665 O O . ASP A 1 87 ? -14.927 1.089 28.539 1.00 80.56 87 ASP A O 1
ATOM 669 N N . ARG A 1 88 ? -13.428 -0.199 27.475 1.00 79.44 88 ARG A N 1
ATOM 670 C CA . ARG A 1 88 ? -13.584 -1.344 28.393 1.00 79.44 88 ARG A CA 1
ATOM 671 C C . ARG A 1 88 ? -13.139 -1.018 29.818 1.00 79.44 88 ARG A C 1
ATOM 673 O O . ARG A 1 88 ? -13.808 -1.415 30.775 1.00 79.44 88 ARG A O 1
ATOM 680 N N . SER A 1 89 ? -12.029 -0.295 29.965 1.00 79.56 89 SER A N 1
ATOM 681 C CA . SER A 1 89 ? -11.528 0.150 31.270 1.00 79.56 89 SER A CA 1
ATOM 682 C C . SER A 1 89 ? -12.517 1.100 31.951 1.00 79.56 89 SER A C 1
ATOM 684 O O . SER A 1 89 ? -12.834 0.936 33.129 1.00 79.56 89 SER A O 1
ATOM 686 N N . ASN A 1 90 ? -13.062 2.057 31.198 1.00 77.44 90 ASN A N 1
ATOM 687 C CA . ASN A 1 90 ? -14.027 3.034 31.696 1.00 77.44 90 ASN A CA 1
ATOM 688 C C . ASN A 1 90 ? -15.351 2.371 32.102 1.00 77.44 90 ASN A C 1
ATOM 690 O O . ASN A 1 90 ? -15.878 2.665 33.176 1.00 77.44 90 ASN A O 1
ATOM 694 N N . ALA A 1 91 ? -15.857 1.430 31.297 1.00 73.44 91 ALA A N 1
ATOM 695 C CA . ALA A 1 91 ? -17.063 0.667 31.616 1.00 73.44 91 ALA A CA 1
ATOM 696 C C . ALA A 1 91 ? -16.903 -0.171 32.900 1.00 73.44 91 ALA A C 1
ATOM 698 O O . ALA A 1 91 ? -17.795 -0.185 33.749 1.00 73.44 91 ALA A O 1
ATOM 699 N N . SER A 1 92 ? -15.740 -0.806 33.083 1.00 73.81 92 SER A N 1
ATOM 700 C CA . SER A 1 92 ? -15.431 -1.600 34.283 1.00 73.81 92 SER A CA 1
ATOM 701 C C . SER A 1 92 ? -15.306 -0.725 35.541 1.00 73.81 92 SER A C 1
ATOM 703 O O . SER A 1 92 ? -15.816 -1.073 36.605 1.00 73.81 92 SER A O 1
ATOM 705 N N . GLY A 1 93 ? -14.674 0.450 35.428 1.00 71.12 93 GLY A N 1
ATOM 706 C CA . GLY A 1 93 ? -14.538 1.401 36.537 1.00 71.12 93 GLY A CA 1
ATOM 707 C C . GLY A 1 93 ? -15.865 2.026 36.985 1.00 71.12 93 GLY A C 1
ATOM 708 O O . GLY A 1 93 ? -16.051 2.297 38.173 1.00 71.12 93 GLY A O 1
ATOM 709 N N . LEU A 1 94 ? -16.809 2.215 36.057 1.00 69.19 94 LEU A N 1
ATOM 710 C CA . LEU A 1 94 ? -18.172 2.670 36.353 1.00 69.19 94 LEU A CA 1
ATOM 711 C C . LEU A 1 94 ? -18.989 1.611 37.108 1.00 69.19 94 LEU A C 1
ATOM 713 O O . LEU A 1 94 ? -19.671 1.956 38.072 1.00 69.19 94 LEU A O 1
ATOM 717 N N . GLN A 1 95 ? -18.875 0.329 36.745 1.00 63.56 95 GLN A N 1
ATOM 718 C CA . GLN A 1 95 ? -19.553 -0.764 37.461 1.00 63.56 95 GLN A CA 1
ATOM 719 C C . GLN A 1 95 ? -19.069 -0.913 38.911 1.00 63.56 95 GLN A C 1
ATOM 721 O O . GLN A 1 95 ? -19.873 -1.135 39.812 1.00 63.56 95 GLN A O 1
ATOM 726 N N . LEU A 1 96 ? -17.772 -0.714 39.167 1.00 63.06 96 LEU A N 1
ATOM 727 C CA . LEU A 1 96 ? -17.204 -0.774 40.521 1.00 63.06 96 LEU A CA 1
ATOM 728 C C . LEU A 1 96 ? -17.625 0.406 41.414 1.00 63.06 96 LEU A C 1
ATOM 730 O O . LEU A 1 96 ? -17.634 0.275 42.637 1.00 63.06 96 LEU A O 1
ATOM 734 N N . ARG A 1 97 ? -17.983 1.555 40.827 1.00 60.03 97 ARG A N 1
ATOM 735 C CA . ARG A 1 97 ? -18.482 2.730 41.564 1.00 60.03 97 ARG A CA 1
ATOM 736 C C . ARG A 1 97 ? -19.983 2.689 41.853 1.00 60.03 97 ARG A C 1
ATOM 738 O O . ARG A 1 97 ? -20.401 3.355 42.787 1.00 60.03 97 ARG A O 1
ATOM 745 N N . GLY A 1 98 ? -20.771 1.921 41.098 1.00 58.06 98 GLY A N 1
ATOM 746 C CA . GLY A 1 98 ? -22.212 1.743 41.338 1.00 58.06 98 GLY A CA 1
ATOM 747 C C . GLY A 1 98 ? -22.565 0.735 42.443 1.00 58.06 98 GLY A C 1
ATOM 748 O O . GLY A 1 98 ? -23.733 0.607 42.791 1.00 58.06 98 GLY A O 1
ATOM 749 N N . HIS A 1 99 ? -21.575 0.019 42.985 1.00 53.50 99 HIS A N 1
ATOM 750 C CA . HIS A 1 99 ? -21.730 -0.963 44.069 1.00 53.50 99 HIS A CA 1
ATOM 751 C C . HIS A 1 99 ? -21.196 -0.478 45.433 1.00 53.50 99 HIS A C 1
ATOM 753 O O . HIS A 1 99 ? -20.958 -1.289 46.329 1.00 53.50 99 HIS A O 1
ATOM 759 N N . ARG A 1 100 ? -21.005 0.833 45.599 1.00 49.75 100 ARG A N 1
ATOM 760 C CA . ARG A 1 100 ? -20.738 1.491 46.886 1.00 49.75 100 ARG A CA 1
ATOM 761 C C . ARG A 1 100 ? -21.838 2.493 47.185 1.00 49.75 100 ARG A C 1
ATOM 763 O O . ARG A 1 100 ? -22.100 2.681 48.390 1.00 49.75 100 ARG A O 1
#

Foldseek 3Di:
DDDPPPDPLVVLLVVLVVLLVVLVVLLVVLVVLLPPDDDPVVPPPPPDPVNNVVSPVSSVVSNVVSVVSNVVSVVSNVVVVVVVVVVVVVVVVVVVVVVD

Organism: Corynebacterium resisten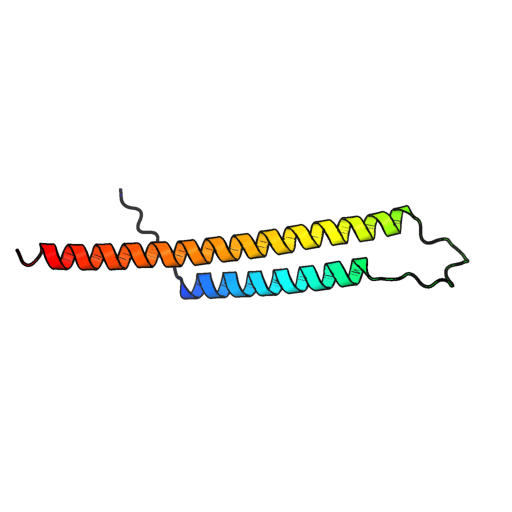s (strain DSM 45100 / JCM 12819 / GTC 2026 / SICGH 158) (NCBI:txid662755)

Sequence (100 aa):
MNTHITINEAALTRRMTALSDESRQLRTHAHAVGGIAMPASADVGRFPSSARRWLTMFSETAVTHADDLRECAQQVVNFAQTARAQDRSNASGLQLRGHR

Nearest PDB structures (foldseek):
  7nhk-assembly1_0  TM=7.609E-01  e=1.143E+00  Enterococcus faecalis
  5n6x-assembly1_A  TM=4.320E-01  e=7.043E+00  Legionella pneumophila

Solvent-accessible surface area (backbone atoms only — not comparable to full-atom values): 5620 Å² total; per-residue (Å²): 134,84,81,81,78,83,73,60,54,75,60,49,50,53,52,31,51,51,48,39,52,51,19,52,50,45,30,51,51,18,52,52,58,52,61,63,76,77,67,84,82,46,80,82,67,70,79,48,70,65,57,53,51,47,40,45,53,50,19,53,53,40,35,52,52,19,52,52,47,35,50,52,32,50,53,53,50,52,49,55,54,49,53,51,53,50,52,54,52,52,55,54,54,50,56,65,60,75,76,114

Radius of gyration: 23.86 Å; Cα contacts (8 Å, |Δi|>4): 44; chains: 1; bounding box: 43×23×80 Å